Protein AF-A0A7S8IX57-F1 (afdb_monomer_lite)

Foldseek 3Di:
DDDDDDDDDDPPDDPPVVVVVPPPPDDDDPPPPPPVVVVVVVVVVVVVVVVVVVVVVPDDDDPPDPPDD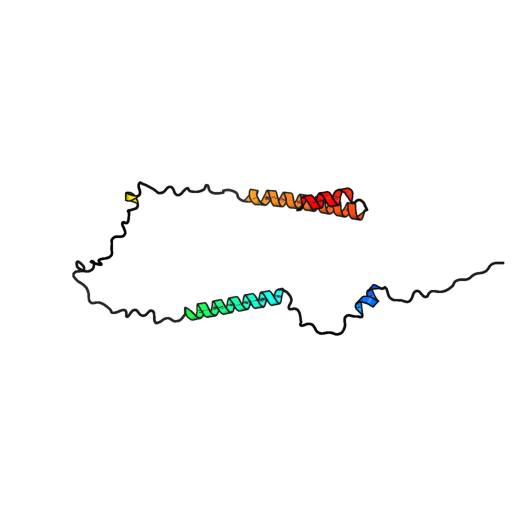DDDDPDPPPPDDDPDPDPPDDDPVNVPDDDCPPDDPPPPDPPVVPPVVVVVVVVLVVQQVVQVVVVVVVDNPCNVVSVVVVD

Structure (mmCIF, N/CA/C/O backbone):
data_AF-A0A7S8IX57-F1
#
_entry.id   AF-A0A7S8IX57-F1
#
loop_
_atom_site.group_PDB
_atom_site.id
_atom_site.type_symbol
_atom_site.label_atom_id
_atom_site.label_alt_id
_atom_site.label_comp_id
_atom_site.label_asym_id
_atom_site.label_entity_id
_atom_site.label_seq_id
_atom_site.pdbx_PDB_ins_code
_atom_site.Cartn_x
_atom_site.Cartn_y
_atom_site.Cartn_z
_atom_site.occupancy
_atom_site.B_iso_or_equiv
_atom_site.auth_seq_id
_atom_site.auth_comp_id
_atom_site.auth_asym_id
_atom_site.auth_atom_id
_atom_site.pdbx_PDB_model_num
ATOM 1 N N . LEU A 1 1 ? -27.189 -9.539 75.239 1.00 41.88 1 LEU A N 1
ATOM 2 C CA . LEU A 1 1 ? -26.986 -10.823 74.524 1.00 41.88 1 LEU A CA 1
ATOM 3 C C . LEU A 1 1 ? -26.774 -10.518 73.042 1.00 41.88 1 LEU A C 1
ATOM 5 O O . LEU A 1 1 ? -27.409 -9.587 72.572 1.00 41.88 1 LEU A O 1
ATOM 9 N N . ASN A 1 2 ? -25.920 -11.306 72.372 1.00 35.44 2 ASN A N 1
ATOM 10 C CA . ASN A 1 2 ? -25.406 -11.233 70.984 1.00 35.44 2 ASN A CA 1
ATOM 11 C C . ASN A 1 2 ? -24.175 -10.340 70.764 1.00 35.44 2 ASN A C 1
ATOM 13 O O . ASN A 1 2 ? -24.315 -9.129 70.684 1.00 35.44 2 ASN A O 1
ATOM 17 N N . ASN A 1 3 ? -22.927 -10.830 70.822 1.00 36.00 3 ASN A N 1
ATOM 18 C CA . ASN A 1 3 ? -22.203 -12.000 70.257 1.00 36.00 3 ASN A CA 1
ATOM 19 C C . ASN A 1 3 ? -21.513 -11.692 68.911 1.00 36.00 3 ASN A C 1
ATOM 21 O O . ASN A 1 3 ? -22.165 -11.523 67.886 1.00 36.00 3 ASN A O 1
ATOM 25 N N . ASN A 1 4 ? -20.178 -11.647 68.981 1.00 43.16 4 ASN A N 1
ATOM 26 C CA . ASN A 1 4 ? -19.205 -11.599 67.890 1.00 43.16 4 ASN A CA 1
ATOM 27 C C . ASN A 1 4 ? -19.131 -12.949 67.161 1.00 43.16 4 ASN A C 1
ATOM 29 O O . ASN A 1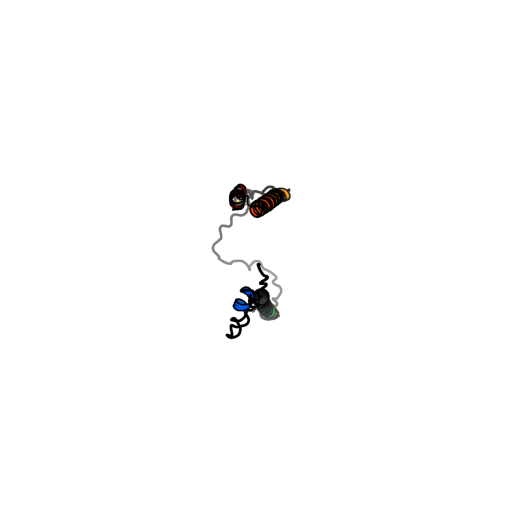 4 ? -19.118 -13.991 67.811 1.00 43.16 4 ASN A O 1
ATOM 33 N N . ASN A 1 5 ? -18.910 -12.932 65.846 1.00 44.62 5 ASN A N 1
ATOM 34 C CA . ASN A 1 5 ? -18.226 -14.017 65.130 1.00 44.62 5 ASN A CA 1
ATOM 35 C C . ASN A 1 5 ? -17.661 -13.550 63.778 1.00 44.62 5 ASN A C 1
ATOM 37 O O . ASN A 1 5 ? -18.183 -13.784 62.694 1.00 44.62 5 ASN A O 1
ATOM 41 N N . ASN A 1 6 ? -16.500 -12.927 63.893 1.00 48.81 6 ASN A N 1
ATOM 42 C CA . ASN A 1 6 ? -15.404 -12.942 62.940 1.00 48.81 6 ASN A CA 1
ATOM 43 C C . ASN A 1 6 ? -14.949 -14.383 62.610 1.00 48.81 6 ASN A C 1
ATOM 45 O O . ASN A 1 6 ? -14.385 -15.078 63.447 1.00 48.81 6 ASN A O 1
ATOM 49 N N . ASN A 1 7 ? -15.129 -14.795 61.355 1.00 50.62 7 ASN A N 1
ATOM 50 C CA . ASN A 1 7 ? -14.450 -15.931 60.722 1.00 50.62 7 ASN A CA 1
ATOM 51 C C . ASN A 1 7 ? -14.159 -15.478 59.277 1.00 50.62 7 ASN A C 1
ATOM 53 O O . ASN A 1 7 ? -15.061 -15.009 58.597 1.00 50.62 7 ASN A O 1
ATOM 57 N N . GLY A 1 8 ? -12.942 -15.439 58.745 1.00 38.84 8 GLY A N 1
ATOM 58 C CA . GLY A 1 8 ? -11.878 -16.431 58.844 1.00 38.84 8 GLY A CA 1
ATOM 59 C C . GLY A 1 8 ? -11.521 -16.850 57.415 1.00 38.84 8 GLY A C 1
ATOM 60 O O . GLY A 1 8 ? -11.949 -17.889 56.930 1.00 38.84 8 GLY A O 1
ATOM 61 N N . LEU A 1 9 ? -10.809 -15.955 56.731 1.00 53.41 9 LEU A N 1
ATOM 62 C CA . LEU A 1 9 ? -10.126 -16.075 55.440 1.00 53.41 9 LEU A CA 1
ATOM 63 C C . LEU A 1 9 ? -9.737 -17.512 55.022 1.00 53.41 9 LEU A C 1
ATOM 65 O O . LEU A 1 9 ? -8.857 -18.085 55.657 1.00 53.41 9 LEU A O 1
ATOM 69 N N . LYS A 1 10 ? -10.282 -18.029 53.902 1.00 49.47 10 LYS A N 1
ATOM 70 C CA . LYS A 1 10 ? -9.644 -19.051 53.028 1.00 49.47 10 LYS A CA 1
ATOM 71 C C . LYS A 1 10 ? -10.162 -19.005 51.579 1.00 49.47 10 LYS A C 1
ATOM 73 O O . LYS A 1 10 ? -10.663 -19.988 51.043 1.00 49.47 10 LYS A O 1
ATOM 78 N N . ASN A 1 11 ? -9.983 -17.889 50.890 1.00 51.72 11 ASN A N 1
ATOM 79 C CA . ASN A 1 11 ? -9.927 -17.867 49.428 1.00 51.72 11 ASN A CA 1
ATOM 80 C C . ASN A 1 11 ? -8.477 -18.164 49.029 1.00 51.72 11 ASN A C 1
ATOM 82 O O . ASN A 1 11 ? -7.630 -17.279 48.971 1.00 51.72 11 ASN A O 1
ATOM 86 N N . SER A 1 12 ? -8.208 -19.462 48.864 1.00 53.56 12 SER A N 1
ATOM 87 C CA . SER A 1 12 ? -6.913 -20.035 48.502 1.00 53.56 12 SER A CA 1
ATOM 88 C C . SER A 1 12 ? -6.290 -19.296 47.316 1.00 53.56 12 SER A C 1
ATOM 90 O O . SER A 1 12 ? -6.841 -19.208 46.220 1.00 53.56 12 SER A O 1
ATOM 92 N N . THR A 1 13 ? -5.128 -18.747 47.625 1.00 62.00 13 THR A N 1
ATOM 93 C CA . THR A 1 13 ? -4.165 -18.004 46.833 1.00 62.00 13 THR A CA 1
ATOM 94 C C . THR A 1 13 ? -3.815 -18.718 45.526 1.00 62.00 13 THR A C 1
ATOM 96 O O . THR A 1 13 ? -3.017 -19.644 45.523 1.00 62.00 13 THR A O 1
ATOM 99 N N . GLU A 1 14 ? -4.435 -18.306 44.423 1.00 60.34 14 GLU A N 1
ATOM 100 C CA . GLU A 1 14 ? -3.843 -18.162 43.082 1.00 60.34 14 GLU A CA 1
ATOM 101 C C . GLU A 1 14 ? -4.971 -17.733 42.119 1.00 60.34 14 GLU A C 1
ATOM 103 O O . GLU A 1 14 ? -5.970 -18.449 41.988 1.00 60.34 14 GLU A O 1
ATOM 108 N N . PRO A 1 15 ? -4.859 -16.581 41.434 1.00 65.06 15 PRO A N 1
ATOM 109 C CA . PRO A 1 15 ? -5.824 -16.204 40.407 1.00 65.06 15 PRO A CA 1
ATOM 110 C C . PRO A 1 15 ? -5.818 -17.236 39.268 1.00 65.06 15 PRO A C 1
ATOM 112 O O . PRO A 1 15 ? -4.778 -17.804 38.932 1.00 65.06 15 PRO A O 1
ATOM 115 N N . ILE A 1 16 ? -6.984 -17.486 38.662 1.00 60.44 16 ILE A N 1
ATOM 116 C CA . ILE A 1 16 ? -7.193 -18.565 37.674 1.00 60.44 16 ILE A CA 1
ATOM 117 C C . ILE A 1 16 ? -6.178 -18.498 36.517 1.00 60.44 16 ILE A C 1
ATOM 119 O O . ILE A 1 16 ? -5.749 -19.545 36.032 1.00 60.44 16 ILE A O 1
ATOM 123 N N . TYR A 1 17 ? -5.699 -17.304 36.144 1.00 49.47 17 TYR A N 1
ATOM 124 C CA . TYR A 1 17 ? -4.671 -17.138 35.108 1.00 49.47 17 TYR A CA 1
ATOM 125 C C . TYR A 1 17 ? -3.343 -17.861 35.426 1.00 49.47 17 TYR A C 1
ATOM 127 O O . TYR A 1 17 ? -2.657 -18.306 34.509 1.00 49.47 17 TYR A O 1
ATOM 135 N N . ALA A 1 18 ? -2.983 -18.042 36.703 1.00 60.66 18 ALA A N 1
ATOM 136 C CA . ALA A 1 18 ? -1.759 -18.739 37.108 1.00 60.66 18 ALA A CA 1
ATOM 137 C C . ALA A 1 18 ? -1.862 -20.265 36.921 1.00 60.66 18 ALA A C 1
ATOM 139 O O . ALA A 1 18 ? -0.870 -20.921 36.600 1.00 60.66 18 ALA A O 1
ATOM 140 N N . LYS A 1 19 ? -3.069 -20.835 37.061 1.00 59.62 19 LYS A N 1
ATOM 141 C CA . LYS A 1 19 ? -3.326 -22.271 36.844 1.00 59.62 19 LYS A CA 1
ATOM 142 C C . LYS A 1 19 ? -3.277 -22.660 35.366 1.00 59.62 19 LYS A C 1
ATOM 144 O O . LYS A 1 19 ? -2.885 -23.782 35.056 1.00 59.62 19 LYS A O 1
ATOM 149 N N . VAL A 1 20 ? -3.630 -21.749 34.456 1.00 57.94 20 VAL A N 1
ATOM 150 C CA . VAL A 1 20 ? -3.619 -22.023 33.007 1.00 57.94 20 VAL A CA 1
ATOM 151 C C . VAL A 1 20 ? -2.190 -22.030 32.447 1.00 57.94 20 VAL A C 1
ATOM 153 O O . VAL A 1 20 ? -1.876 -22.836 31.572 1.00 57.94 20 VAL A O 1
ATOM 156 N N . ASN A 1 21 ? -1.282 -21.233 33.021 1.00 58.38 21 ASN A N 1
ATOM 157 C CA . ASN A 1 21 ? 0.108 -21.147 32.556 1.00 58.38 21 ASN A CA 1
ATOM 158 C C . ASN A 1 21 ? 1.009 -22.322 32.989 1.00 58.38 21 ASN A C 1
ATOM 160 O O . ASN A 1 21 ? 2.122 -22.445 32.486 1.00 58.38 21 ASN A O 1
ATOM 164 N N . LYS A 1 22 ? 0.549 -23.222 33.870 1.00 59.78 22 LYS A N 1
ATOM 165 C CA . LYS A 1 22 ? 1.347 -24.367 34.363 1.00 59.78 22 LYS A CA 1
ATOM 166 C C . LYS A 1 22 ? 1.279 -25.627 33.475 1.00 59.78 22 LYS A C 1
ATOM 168 O O . LYS A 1 22 ? 1.956 -26.602 33.775 1.00 59.78 22 LYS A O 1
ATOM 173 N N . LYS A 1 23 ? 0.497 -25.643 32.381 1.00 57.22 23 LYS A N 1
ATOM 174 C CA . LYS A 1 23 ? 0.332 -26.823 31.492 1.00 57.22 23 LYS A CA 1
ATOM 175 C C . LYS A 1 23 ? 1.074 -26.755 30.148 1.00 57.22 23 LYS A C 1
ATOM 177 O O . LYS A 1 23 ? 0.771 -27.540 29.256 1.00 57.22 23 LYS A O 1
ATOM 182 N N . LYS A 1 24 ? 2.055 -25.862 29.978 1.00 56.94 24 LYS A N 1
ATOM 183 C CA . LYS A 1 24 ? 2.811 -25.749 28.713 1.00 56.94 24 LYS A CA 1
ATOM 184 C C . LYS A 1 24 ? 4.311 -25.997 28.855 1.00 56.94 24 LYS A C 1
ATOM 186 O O . LYS A 1 24 ? 5.117 -25.402 28.154 1.00 56.94 24 LYS A O 1
ATOM 191 N N . THR A 1 25 ? 4.687 -26.896 29.756 1.00 52.88 25 THR A N 1
ATOM 192 C CA . THR A 1 25 ? 6.057 -27.405 29.864 1.00 52.88 25 THR A CA 1
ATOM 193 C C . THR A 1 25 ? 6.070 -28.866 29.446 1.00 52.88 25 THR A C 1
ATOM 195 O O . THR A 1 25 ? 5.697 -29.736 30.227 1.00 52.88 25 THR A O 1
ATOM 198 N N . GLY A 1 26 ? 6.490 -29.121 28.207 1.00 58.00 26 GLY A N 1
ATOM 199 C CA . GLY A 1 26 ? 6.823 -30.467 27.750 1.00 58.00 26 GLY A CA 1
ATOM 200 C C . GLY A 1 26 ? 6.055 -30.928 26.519 1.00 58.00 26 GLY A C 1
ATOM 201 O O . GLY A 1 26 ? 5.232 -31.825 26.618 1.00 58.00 26 GLY A O 1
ATOM 202 N N . GLN A 1 27 ? 6.370 -30.356 25.359 1.00 46.03 27 GLN A N 1
ATOM 203 C CA . GLN A 1 27 ? 6.597 -31.142 24.145 1.00 46.03 27 GLN A CA 1
ATOM 204 C C . GLN A 1 27 ? 7.232 -30.243 23.089 1.00 46.03 27 GLN A C 1
ATOM 206 O O . GLN A 1 27 ? 6.739 -29.160 22.788 1.00 46.03 27 GLN A O 1
ATOM 211 N N . ALA A 1 28 ? 8.386 -30.688 22.607 1.00 54.62 28 ALA A N 1
ATOM 212 C CA . ALA A 1 28 ? 9.183 -30.022 21.601 1.00 54.62 28 ALA A CA 1
ATOM 213 C C . ALA A 1 28 ? 8.367 -29.760 20.328 1.00 54.62 28 ALA A C 1
ATOM 215 O O . ALA A 1 28 ? 7.836 -30.685 19.719 1.00 54.62 28 ALA A O 1
ATOM 216 N N . ALA A 1 29 ? 8.349 -28.505 19.899 1.00 44.81 29 ALA A N 1
ATOM 217 C CA . ALA A 1 29 ? 8.194 -28.139 18.504 1.00 44.81 29 ALA A CA 1
ATOM 218 C C . ALA A 1 29 ? 9.400 -27.256 18.176 1.00 44.81 29 ALA A C 1
ATOM 220 O O . ALA A 1 29 ? 9.768 -26.401 18.981 1.00 44.81 29 ALA A O 1
ATOM 221 N N . SER A 1 30 ? 10.061 -27.567 17.060 1.00 54.78 30 SER A N 1
ATOM 222 C CA . SER A 1 30 ? 11.216 -26.869 16.480 1.00 54.78 30 SER A CA 1
ATOM 223 C C . SER A 1 30 ? 11.211 -25.365 16.779 1.00 54.78 30 SER A C 1
ATOM 225 O O . SER A 1 30 ? 10.129 -24.784 16.722 1.00 54.78 30 SER A O 1
ATOM 227 N N . PRO A 1 31 ? 12.362 -24.706 17.039 1.00 60.06 31 PRO A N 1
ATOM 228 C CA . PRO A 1 31 ? 12.387 -23.252 17.124 1.00 60.06 31 PRO A CA 1
ATOM 229 C C . PRO A 1 31 ? 11.796 -22.704 15.823 1.00 60.06 31 PRO A C 1
ATOM 231 O O . PRO A 1 31 ? 12.404 -22.832 14.760 1.00 60.06 31 PRO A O 1
ATOM 234 N N . GLU A 1 32 ? 10.565 -22.192 15.890 1.00 62.84 32 GLU A N 1
ATOM 235 C CA . GLU A 1 32 ? 9.969 -21.452 14.792 1.00 62.84 32 GLU A CA 1
ATOM 236 C C . GLU A 1 32 ? 10.893 -20.269 14.575 1.00 62.84 32 GLU A C 1
ATOM 238 O O . GLU A 1 32 ? 11.008 -19.374 15.415 1.00 62.84 32 GLU A O 1
ATOM 243 N N . GLU A 1 33 ? 11.651 -20.331 13.486 1.00 63.75 33 GLU A N 1
ATOM 244 C CA . GLU A 1 33 ? 12.550 -19.254 13.145 1.00 63.75 33 GLU A CA 1
ATOM 245 C C . GLU A 1 33 ? 11.720 -17.979 13.028 1.00 63.75 33 GLU A C 1
ATOM 247 O O . GLU A 1 33 ? 10.749 -17.967 12.260 1.00 63.75 33 GLU A O 1
ATOM 252 N N . PRO A 1 34 ? 12.071 -16.916 13.778 1.00 77.56 34 PRO A N 1
ATOM 253 C CA . PRO A 1 34 ? 11.350 -15.661 13.685 1.00 77.56 34 PRO A CA 1
ATOM 254 C C . PRO A 1 34 ? 11.329 -15.234 12.219 1.00 77.56 34 PRO A C 1
ATOM 256 O O . PRO A 1 34 ? 12.281 -15.495 11.481 1.00 77.56 34 PRO A O 1
ATOM 259 N N . ILE A 1 35 ? 10.268 -14.550 11.792 1.00 76.19 35 ILE A N 1
ATOM 260 C CA . ILE A 1 35 ? 10.081 -14.116 10.393 1.00 76.19 35 ILE A CA 1
ATOM 261 C C . ILE A 1 35 ? 11.359 -13.460 9.829 1.00 76.19 35 ILE A C 1
ATOM 263 O O . ILE A 1 35 ? 11.731 -13.680 8.678 1.00 76.19 35 ILE A O 1
ATOM 267 N N . TYR A 1 36 ? 12.093 -12.732 10.673 1.00 67.19 36 TYR A N 1
ATOM 268 C CA . TYR A 1 36 ? 13.394 -12.148 10.357 1.00 67.19 36 TYR A CA 1
ATOM 269 C C . TYR A 1 36 ? 14.456 -13.161 9.882 1.00 67.19 36 TYR A C 1
ATOM 271 O O . TYR A 1 36 ? 15.137 -12.912 8.891 1.00 67.19 36 TYR A O 1
ATOM 279 N N . ALA A 1 37 ? 14.584 -14.319 10.533 1.00 82.31 37 ALA A N 1
ATOM 280 C CA . ALA A 1 37 ? 15.538 -15.362 10.155 1.00 82.31 37 ALA A CA 1
ATOM 281 C C . ALA A 1 37 ? 15.165 -16.022 8.816 1.00 82.31 37 ALA A C 1
ATOM 283 O O . ALA A 1 37 ? 16.042 -16.285 7.990 1.00 82.31 37 ALA A O 1
ATOM 284 N N . GLN A 1 38 ? 13.867 -16.195 8.544 1.00 84.00 38 GLN A N 1
ATOM 285 C CA . GLN A 1 38 ? 13.391 -16.684 7.245 1.00 84.00 38 GLN A CA 1
ATOM 286 C C . GLN A 1 38 ? 13.726 -15.701 6.112 1.00 84.00 38 GLN A C 1
ATOM 288 O O . GLN A 1 38 ? 14.200 -16.103 5.045 1.00 84.00 38 GLN A O 1
ATOM 293 N N . VAL A 1 39 ? 13.530 -14.398 6.350 1.00 87.38 39 VAL A N 1
ATOM 294 C CA . VAL A 1 39 ? 13.894 -13.339 5.396 1.00 87.38 39 VAL A CA 1
ATOM 295 C C . VAL A 1 39 ? 15.406 -13.299 5.181 1.00 87.38 39 VAL A C 1
ATOM 297 O O . VAL A 1 39 ? 15.846 -13.287 4.032 1.00 87.38 39 VAL A O 1
ATOM 300 N N . ALA A 1 40 ? 16.199 -13.349 6.253 1.00 89.19 40 ALA A N 1
ATOM 301 C CA . ALA A 1 40 ? 17.658 -13.342 6.177 1.00 89.19 40 ALA A CA 1
ATOM 302 C C . ALA A 1 40 ? 18.194 -14.516 5.341 1.00 89.19 40 ALA A C 1
ATOM 304 O O . ALA A 1 40 ? 19.001 -14.313 4.435 1.00 89.19 40 ALA A O 1
ATOM 305 N N . LYS A 1 41 ? 17.673 -15.732 5.550 1.00 90.88 41 LYS A N 1
ATOM 306 C CA . LYS A 1 41 ? 18.027 -16.907 4.735 1.00 90.88 41 LYS A CA 1
ATOM 307 C C . LYS A 1 41 ? 17.702 -16.716 3.254 1.00 90.88 41 LYS A C 1
ATOM 309 O O . LYS A 1 41 ? 18.517 -17.044 2.395 1.00 90.88 41 LYS A O 1
ATOM 314 N N . LYS A 1 42 ? 16.531 -16.152 2.940 1.00 93.19 42 LYS A N 1
ATOM 315 C CA . LYS A 1 42 ? 16.109 -15.892 1.555 1.00 93.19 42 LYS A CA 1
ATOM 316 C C . LYS A 1 42 ? 16.961 -14.815 0.877 1.00 93.19 42 LYS A C 1
ATOM 318 O O . LYS A 1 42 ? 17.208 -14.908 -0.323 1.00 93.19 42 LYS A O 1
ATOM 323 N N . VAL A 1 43 ? 17.391 -13.798 1.622 1.00 94.62 43 VAL A N 1
ATOM 324 C CA . VAL A 1 43 ? 18.294 -12.748 1.129 1.00 94.62 43 VAL A CA 1
ATOM 325 C C . VAL A 1 43 ? 19.679 -13.327 0.851 1.00 94.62 43 VAL A C 1
ATOM 327 O O . VAL A 1 43 ? 20.178 -13.152 -0.258 1.00 94.62 43 VAL A O 1
ATOM 330 N N . ASN A 1 44 ? 20.244 -14.092 1.786 1.00 93.94 44 ASN A N 1
ATOM 331 C CA . ASN A 1 44 ? 21.556 -14.720 1.609 1.00 93.94 44 ASN A CA 1
ATOM 332 C C . ASN A 1 44 ? 21.574 -15.654 0.391 1.00 93.94 44 ASN A C 1
ATOM 334 O O . ASN A 1 44 ? 22.427 -15.507 -0.477 1.00 93.94 44 ASN A O 1
ATOM 338 N N . ALA A 1 45 ? 20.549 -16.496 0.224 1.00 94.50 45 ALA A N 1
ATOM 339 C CA . ALA A 1 45 ? 20.434 -17.366 -0.949 1.00 94.50 45 ALA A CA 1
ATOM 340 C C . ALA A 1 45 ? 20.364 -16.594 -2.286 1.00 94.50 45 ALA A C 1
ATOM 342 O O . ALA A 1 45 ? 20.865 -17.059 -3.312 1.00 94.50 45 ALA A O 1
ATOM 343 N N . LYS A 1 46 ? 19.742 -15.404 -2.305 1.00 95.19 46 LYS A N 1
ATOM 344 C CA . LYS A 1 46 ? 19.715 -14.542 -3.500 1.00 95.19 46 LYS A CA 1
ATOM 345 C C . LYS A 1 46 ? 21.080 -13.918 -3.789 1.00 95.19 46 LYS A C 1
ATOM 347 O O . LYS A 1 46 ? 21.445 -13.822 -4.959 1.00 95.19 46 LYS A O 1
ATOM 352 N N . ILE A 1 47 ? 21.805 -13.504 -2.751 1.00 94.31 47 ILE A N 1
ATOM 353 C CA . ILE A 1 47 ? 23.161 -12.951 -2.863 1.00 94.31 47 ILE A CA 1
ATOM 354 C C . ILE A 1 47 ? 24.115 -14.016 -3.408 1.00 94.31 47 ILE A C 1
ATOM 356 O O . ILE A 1 47 ? 24.836 -13.749 -4.364 1.00 94.31 47 ILE A O 1
ATOM 360 N N . ASP A 1 48 ? 24.046 -15.245 -2.897 1.00 93.12 48 ASP A N 1
ATOM 361 C CA . ASP A 1 48 ? 24.888 -16.349 -3.369 1.00 93.12 48 ASP A CA 1
ATOM 362 C C . ASP A 1 48 ? 24.637 -16.672 -4.846 1.00 93.12 48 ASP A C 1
ATOM 364 O O . ASP A 1 48 ? 25.578 -16.846 -5.622 1.00 93.12 48 ASP A O 1
ATOM 368 N N . ARG A 1 49 ? 23.367 -16.679 -5.271 1.00 92.00 49 ARG A N 1
ATOM 369 C CA . ARG A 1 49 ? 23.000 -16.864 -6.683 1.00 92.00 49 ARG A CA 1
ATOM 370 C C . ARG A 1 49 ? 23.540 -15.741 -7.573 1.00 92.00 49 ARG A C 1
ATOM 372 O O . ARG A 1 49 ? 23.981 -16.013 -8.688 1.00 92.00 49 ARG A O 1
ATOM 379 N N . LEU A 1 50 ? 23.491 -14.494 -7.103 1.00 90.25 50 LEU A N 1
ATOM 380 C CA . LEU A 1 50 ? 24.030 -13.344 -7.831 1.00 90.25 50 LEU A CA 1
ATOM 381 C C . LEU A 1 50 ? 25.553 -13.437 -7.958 1.00 90.25 50 LEU A C 1
ATOM 383 O O . LEU A 1 50 ? 26.091 -13.216 -9.039 1.00 90.25 50 LEU A O 1
ATOM 387 N N . ASN A 1 51 ? 26.230 -13.828 -6.880 1.00 88.38 51 ASN A N 1
ATOM 388 C CA . ASN A 1 51 ? 27.676 -14.003 -6.860 1.00 88.38 51 ASN A CA 1
ATOM 389 C C . ASN A 1 51 ? 28.119 -15.111 -7.821 1.00 88.38 51 ASN A C 1
ATOM 391 O O . ASN A 1 51 ? 29.044 -14.895 -8.590 1.00 88.38 51 ASN A O 1
ATOM 395 N N . GLN A 1 52 ? 27.417 -16.247 -7.873 1.00 86.12 52 GLN A N 1
ATOM 396 C CA . GLN A 1 52 ? 27.697 -17.307 -8.854 1.00 86.12 52 GLN A CA 1
ATOM 397 C C . GLN A 1 52 ? 27.507 -16.833 -10.302 1.00 86.12 52 GLN A C 1
ATOM 399 O O . GLN A 1 52 ? 28.341 -17.119 -11.161 1.00 86.12 52 GLN A O 1
ATOM 404 N N . ALA A 1 53 ? 26.434 -16.082 -10.574 1.00 80.75 53 ALA A N 1
ATOM 405 C CA . ALA A 1 53 ? 26.184 -15.521 -11.900 1.00 80.75 53 ALA A CA 1
ATOM 406 C C . ALA A 1 53 ? 27.265 -14.504 -12.308 1.00 80.75 53 ALA A C 1
ATOM 408 O O . ALA A 1 53 ? 27.693 -14.491 -13.460 1.00 80.75 53 ALA A O 1
ATOM 409 N N . ALA A 1 54 ? 27.742 -13.693 -11.360 1.00 73.56 54 ALA A N 1
ATOM 410 C CA . ALA A 1 54 ? 28.829 -12.745 -11.579 1.00 73.56 54 ALA A CA 1
ATOM 411 C C . ALA A 1 54 ? 30.187 -13.449 -11.758 1.00 73.56 54 ALA A C 1
ATOM 413 O O . ALA A 1 54 ? 30.964 -13.067 -12.631 1.00 73.56 54 ALA A O 1
ATOM 414 N N . SER A 1 55 ? 30.457 -14.519 -11.003 1.00 71.88 55 SER A N 1
ATOM 415 C CA . SER A 1 55 ? 31.666 -15.338 -11.160 1.00 71.88 55 SER A CA 1
ATOM 416 C C . SER A 1 55 ? 31.728 -16.050 -12.515 1.00 71.88 55 SER A C 1
ATOM 418 O O . SER A 1 55 ? 32.819 -16.242 -13.040 1.00 71.88 55 SER A O 1
ATOM 420 N N . GLY A 1 56 ? 30.582 -16.378 -13.124 1.00 61.25 56 GLY A N 1
ATOM 421 C CA . GLY A 1 56 ? 30.506 -16.910 -14.491 1.00 61.25 56 GLY A CA 1
ATOM 422 C C . GLY A 1 56 ? 30.783 -15.881 -15.597 1.00 61.25 56 GLY A C 1
ATOM 423 O O . GLY A 1 56 ? 30.980 -16.266 -16.745 1.00 61.25 56 GLY A O 1
ATOM 424 N N . PHE A 1 57 ? 30.823 -14.587 -15.263 1.00 58.38 57 PHE A N 1
ATOM 425 C CA . PHE A 1 57 ? 31.111 -13.489 -16.196 1.00 58.38 57 PHE A CA 1
ATOM 426 C C . PHE A 1 57 ? 32.563 -12.981 -16.105 1.00 58.38 57 PHE A C 1
ATOM 428 O O . PHE A 1 57 ? 32.969 -12.133 -16.895 1.00 58.38 57 PHE A O 1
ATOM 435 N N . GLY A 1 58 ? 33.345 -13.489 -15.144 1.00 54.78 58 GLY A N 1
ATOM 436 C CA . GLY A 1 58 ? 34.728 -13.078 -14.870 1.00 54.78 58 GLY A CA 1
ATOM 437 C C . GLY A 1 58 ? 35.810 -13.899 -15.579 1.00 54.78 58 GLY A C 1
ATOM 438 O O . GLY A 1 58 ? 36.984 -13.755 -15.250 1.00 54.78 58 GLY A O 1
ATOM 439 N N . GLY A 1 59 ? 35.440 -14.766 -16.524 1.00 51.16 59 GLY A N 1
ATOM 440 C CA . GLY A 1 59 ? 36.376 -15.460 -17.404 1.00 51.16 59 GLY A CA 1
ATOM 441 C C . GLY A 1 59 ? 36.605 -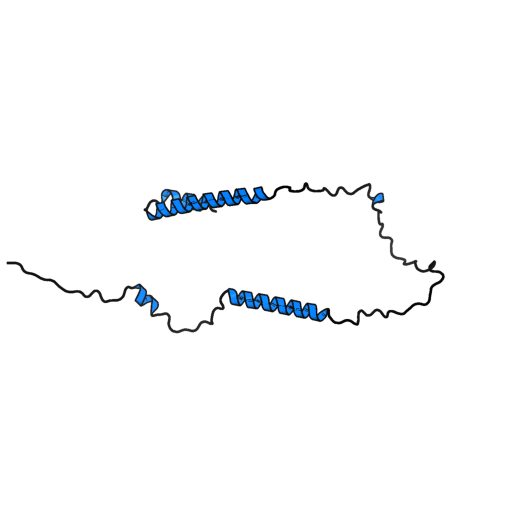14.648 -18.670 1.00 51.16 59 GLY A C 1
ATOM 442 O O . GLY A 1 59 ? 35.890 -14.813 -19.656 1.00 51.16 59 GLY A O 1
ATOM 443 N N . ALA A 1 60 ? 37.592 -13.755 -18.643 1.00 57.03 60 ALA A N 1
ATOM 444 C CA . ALA A 1 60 ? 38.239 -13.344 -19.876 1.00 57.03 60 ALA A CA 1
ATOM 445 C C . ALA A 1 60 ? 38.761 -14.612 -20.572 1.00 57.03 60 ALA A C 1
ATOM 447 O O . ALA A 1 60 ? 39.410 -15.424 -19.921 1.00 57.03 60 ALA A O 1
ATOM 448 N N . GLU A 1 61 ? 38.477 -14.723 -21.872 1.00 55.50 61 GLU A N 1
ATOM 449 C CA . GLU A 1 61 ? 38.853 -15.788 -22.818 1.00 55.50 61 GLU A CA 1
ATOM 450 C C . GLU A 1 61 ? 37.722 -16.768 -23.189 1.00 55.50 61 GLU A C 1
ATOM 452 O O . GLU A 1 61 ? 37.139 -17.442 -22.353 1.00 55.50 61 GLU A O 1
ATOM 457 N N . GLN A 1 62 ? 37.495 -16.891 -24.506 1.00 58.19 62 GLN A N 1
ATOM 458 C CA . GLN A 1 62 ? 36.621 -17.855 -25.203 1.00 58.19 62 GLN A CA 1
ATOM 459 C C . GLN A 1 62 ? 35.177 -17.428 -25.524 1.00 58.19 62 GLN A C 1
ATOM 461 O O . GLN A 1 62 ? 34.249 -18.231 -25.501 1.00 58.19 62 GLN A O 1
ATOM 466 N N . ALA A 1 63 ? 35.000 -16.205 -26.030 1.00 56.06 63 ALA A N 1
ATOM 467 C CA . ALA A 1 63 ? 34.084 -16.042 -27.161 1.00 56.06 63 ALA A CA 1
ATOM 468 C C . ALA A 1 63 ? 34.808 -16.577 -28.411 1.00 56.06 63 ALA A C 1
ATOM 470 O O . ALA A 1 63 ? 35.827 -16.024 -28.819 1.00 56.06 63 ALA A O 1
ATOM 471 N N . GLY A 1 64 ? 34.331 -17.699 -28.956 1.00 55.56 64 GLY A N 1
ATOM 472 C CA . GLY A 1 64 ? 34.953 -18.494 -30.023 1.00 55.56 64 GLY A CA 1
ATOM 473 C C . GLY A 1 64 ? 35.017 -17.835 -31.405 1.00 55.56 64 GLY A C 1
ATOM 474 O O . GLY A 1 64 ? 34.602 -18.438 -32.390 1.00 55.56 64 GLY A O 1
ATOM 475 N N . PHE A 1 65 ? 35.570 -16.629 -31.502 1.00 59.22 65 PHE A N 1
ATOM 476 C CA . PHE A 1 65 ? 35.922 -16.015 -32.775 1.00 59.22 65 PHE A CA 1
ATOM 477 C C . PHE A 1 65 ? 37.445 -15.911 -32.874 1.00 59.22 65 PHE A C 1
ATOM 479 O O . PHE A 1 65 ? 38.049 -15.107 -32.160 1.00 59.22 65 PHE A O 1
ATOM 486 N N . PRO A 1 66 ? 38.101 -16.704 -33.741 1.00 56.81 66 PRO A N 1
ATOM 487 C CA . PRO A 1 66 ? 39.512 -16.506 -34.014 1.00 56.81 66 PRO A CA 1
ATOM 488 C C . PRO A 1 66 ? 39.667 -15.160 -34.728 1.00 56.81 66 PRO A C 1
ATOM 490 O O . PRO A 1 66 ? 39.369 -15.034 -35.915 1.00 56.81 66 PRO A O 1
ATOM 493 N N . LEU A 1 67 ? 40.122 -14.144 -33.996 1.00 61.31 67 LEU A N 1
ATOM 494 C CA . LEU A 1 67 ? 40.472 -12.833 -34.539 1.00 61.31 67 LEU A CA 1
ATOM 495 C C . LEU A 1 67 ? 41.752 -12.976 -35.371 1.00 61.31 67 LEU A C 1
ATOM 497 O O . LEU A 1 67 ? 42.872 -12.770 -34.902 1.00 61.31 67 LEU A O 1
ATOM 501 N N . LYS A 1 68 ? 41.581 -13.392 -36.627 1.00 66.00 68 LYS A N 1
ATOM 502 C CA . LYS A 1 68 ? 42.640 -13.343 -37.631 1.00 66.00 68 LYS A CA 1
ATOM 503 C C . LYS A 1 68 ? 42.829 -11.889 -38.052 1.00 66.00 68 LYS A C 1
ATOM 505 O O . LYS A 1 68 ? 41.870 -11.197 -38.386 1.00 66.00 68 LYS A O 1
ATOM 510 N N . ARG A 1 69 ? 44.078 -11.423 -38.033 1.00 64.19 69 ARG A N 1
ATOM 511 C CA . ARG A 1 69 ? 44.451 -10.153 -38.662 1.00 64.19 69 ARG A CA 1
ATOM 512 C C . ARG A 1 69 ? 44.408 -10.376 -40.174 1.00 64.19 69 ARG A C 1
ATOM 514 O O . ARG A 1 69 ? 45.120 -11.242 -40.671 1.00 64.19 69 ARG A O 1
ATOM 521 N N . HIS A 1 70 ? 43.522 -9.665 -40.860 1.00 60.66 70 HIS A N 1
ATOM 522 C CA . HIS A 1 70 ? 43.432 -9.680 -42.318 1.0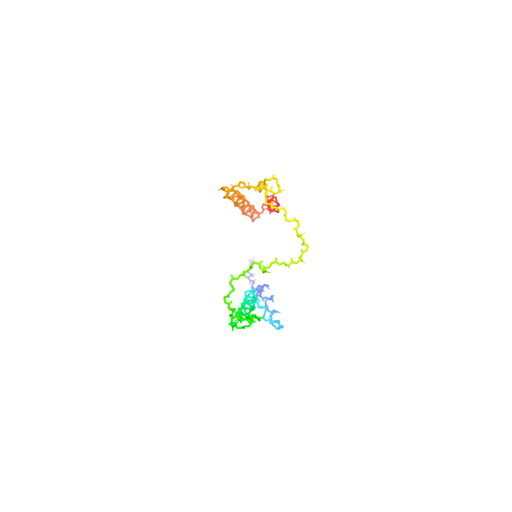0 60.66 70 HIS A CA 1
ATOM 523 C C . HIS A 1 70 ? 44.473 -8.723 -42.910 1.00 60.66 70 HIS A C 1
ATOM 525 O O . HIS A 1 70 ? 44.706 -7.650 -42.348 1.00 60.66 70 HIS A O 1
ATOM 531 N N . ASP A 1 71 ? 45.077 -9.104 -44.037 1.00 65.38 71 ASP A N 1
ATOM 532 C CA . ASP A 1 71 ? 45.891 -8.192 -44.845 1.00 65.38 71 ASP A CA 1
ATOM 533 C C . ASP A 1 71 ? 45.023 -7.046 -45.390 1.00 65.38 71 ASP A C 1
ATOM 535 O O . ASP A 1 71 ? 43.801 -7.181 -45.521 1.00 65.38 71 ASP A O 1
ATOM 539 N N . LYS A 1 72 ? 45.641 -5.892 -45.676 1.00 70.00 72 LYS A N 1
ATOM 540 C CA . LYS A 1 72 ? 44.919 -4.723 -46.197 1.00 70.00 72 LYS A CA 1
ATOM 541 C C . LYS A 1 72 ? 44.232 -5.079 -47.518 1.00 70.00 72 LYS A C 1
ATOM 543 O O . LYS A 1 72 ? 44.869 -5.553 -48.451 1.00 70.00 72 LYS A O 1
ATOM 548 N N . VAL A 1 73 ? 42.922 -4.849 -47.562 1.00 64.62 73 VAL A N 1
ATOM 549 C CA . VAL A 1 73 ? 42.081 -5.066 -48.740 1.00 64.62 73 VAL A CA 1
ATOM 550 C C . VAL A 1 73 ? 42.034 -3.762 -49.531 1.00 64.62 73 VAL A C 1
ATOM 552 O O . VAL A 1 73 ? 41.454 -2.788 -49.053 1.00 64.62 73 VAL A O 1
ATOM 555 N N . ASP A 1 74 ? 42.640 -3.744 -50.718 1.00 64.62 74 ASP A N 1
ATOM 556 C CA . ASP A 1 74 ? 42.714 -2.542 -51.565 1.00 64.62 74 ASP A CA 1
ATOM 557 C C . ASP A 1 74 ? 41.428 -2.283 -52.377 1.00 64.62 74 ASP A C 1
ATOM 559 O O . ASP A 1 74 ? 41.201 -1.159 -52.819 1.00 64.62 74 ASP A O 1
ATOM 563 N N . ASP A 1 75 ? 40.545 -3.278 -52.534 1.00 63.28 75 ASP A N 1
ATOM 564 C CA . ASP A 1 75 ? 39.229 -3.099 -53.162 1.00 63.28 75 ASP A CA 1
ATOM 565 C C . ASP A 1 75 ? 38.140 -3.935 -52.467 1.00 63.28 75 ASP A C 1
ATOM 567 O O . ASP A 1 75 ? 38.101 -5.164 -52.544 1.00 63.28 75 ASP A O 1
ATOM 571 N N . LEU A 1 76 ? 37.232 -3.237 -51.779 1.00 66.56 76 LEU A N 1
ATOM 572 C CA . LEU A 1 76 ? 36.086 -3.799 -51.056 1.00 66.56 76 LEU A CA 1
ATOM 573 C C . LEU A 1 76 ? 34.811 -3.874 -51.914 1.00 66.56 76 LEU A C 1
ATOM 575 O O . LEU A 1 76 ? 33.775 -4.316 -51.417 1.00 66.56 76 LEU A O 1
ATOM 579 N N . SER A 1 77 ? 34.863 -3.501 -53.200 1.00 65.12 77 SER A N 1
ATOM 580 C CA . SER A 1 77 ? 33.697 -3.420 -54.100 1.00 65.12 77 SER A CA 1
ATOM 581 C C . SER A 1 77 ? 32.955 -4.747 -54.336 1.00 65.12 77 SER A C 1
ATOM 583 O O . SER A 1 77 ? 31.904 -4.771 -54.982 1.00 65.12 77 SER A O 1
ATOM 585 N N . LYS A 1 78 ? 33.480 -5.869 -53.824 1.00 61.28 78 LYS A N 1
ATOM 586 C CA . LYS A 1 78 ? 32.918 -7.221 -53.976 1.00 61.28 78 LYS A CA 1
ATOM 587 C C . LYS A 1 78 ? 32.375 -7.834 -52.682 1.00 61.28 78 LYS A C 1
ATOM 589 O O . LYS A 1 78 ? 31.753 -8.895 -52.742 1.00 61.28 78 LYS A O 1
ATOM 594 N N . VAL A 1 79 ? 32.555 -7.194 -51.524 1.00 57.84 79 VAL A N 1
ATOM 595 C CA . VAL A 1 79 ? 31.989 -7.676 -50.253 1.00 57.84 79 VAL A CA 1
ATOM 596 C C . VAL A 1 79 ? 30.566 -7.140 -50.119 1.00 57.84 79 VAL A C 1
ATOM 598 O O . VAL A 1 79 ? 30.339 -6.079 -49.552 1.00 57.84 79 VAL A O 1
ATOM 601 N N . GLY A 1 80 ? 29.590 -7.859 -50.672 1.00 61.97 80 GLY A N 1
ATOM 602 C CA . GLY A 1 80 ? 28.189 -7.478 -50.488 1.00 61.97 80 GLY A CA 1
ATOM 603 C C . GLY A 1 80 ? 27.236 -8.031 -51.529 1.00 61.97 80 GLY A C 1
ATOM 604 O O . GLY A 1 80 ? 26.609 -7.267 -52.249 1.00 61.97 80 GLY A O 1
ATOM 605 N N . ARG A 1 81 ? 27.081 -9.353 -51.602 1.00 58.22 81 ARG A N 1
ATOM 606 C CA . ARG A 1 81 ? 25.871 -9.948 -52.188 1.00 58.22 81 ARG A CA 1
ATOM 607 C C . ARG A 1 81 ? 25.407 -11.131 -51.346 1.00 58.22 81 ARG A C 1
ATOM 609 O O . ARG A 1 81 ? 25.473 -12.284 -51.755 1.00 58.22 81 ARG A O 1
ATOM 616 N N . SER A 1 82 ? 24.946 -10.823 -50.135 1.00 55.50 82 SER A N 1
ATOM 617 C CA . SER A 1 82 ? 24.059 -11.713 -49.392 1.00 55.50 82 SER A CA 1
ATOM 618 C C . SER A 1 82 ? 22.699 -11.707 -50.087 1.00 55.50 82 SER A C 1
ATOM 620 O O . SER A 1 82 ? 21.983 -10.708 -50.055 1.00 55.50 82 SER A O 1
ATOM 622 N N . VAL A 1 83 ? 22.351 -12.810 -50.741 1.00 56.59 83 VAL A N 1
ATOM 623 C CA . VAL A 1 83 ? 20.999 -13.047 -51.255 1.00 56.59 83 VAL A CA 1
ATOM 624 C C . VAL A 1 83 ? 20.113 -13.495 -50.093 1.00 56.59 83 VAL A C 1
ATOM 626 O O . VAL A 1 83 ? 19.932 -14.681 -49.844 1.00 56.59 83 VAL A O 1
ATOM 629 N N . SER A 1 84 ? 19.611 -12.526 -49.335 1.00 53.53 84 SER A N 1
ATOM 630 C CA . SER A 1 84 ? 18.499 -12.717 -48.403 1.00 53.53 84 SER A CA 1
ATOM 631 C C . SER A 1 84 ? 17.259 -12.087 -49.041 1.00 53.53 84 SER A C 1
ATOM 633 O O . SER A 1 84 ? 17.416 -11.047 -49.684 1.00 53.53 84 SER A O 1
ATOM 635 N N . PRO A 1 85 ? 16.050 -12.664 -48.902 1.00 60.91 85 PRO A N 1
ATOM 636 C CA . PRO A 1 85 ? 14.829 -12.002 -49.351 1.00 60.91 85 PRO A CA 1
ATOM 637 C C . PRO A 1 85 ? 14.774 -10.610 -48.728 1.00 60.91 85 PRO A C 1
ATOM 639 O O . PRO A 1 85 ? 15.044 -10.489 -47.532 1.00 60.91 85 PRO A O 1
ATOM 642 N N . GLU A 1 86 ? 14.475 -9.588 -49.527 1.00 58.50 86 GLU A N 1
ATOM 643 C CA . GLU A 1 86 ? 14.266 -8.227 -49.044 1.00 58.50 86 GLU A CA 1
ATOM 644 C C . GLU A 1 86 ? 13.186 -8.253 -47.953 1.00 58.50 86 GLU A C 1
ATOM 646 O O . GLU A 1 86 ? 12.020 -8.533 -48.244 1.00 58.50 86 GLU A O 1
ATOM 651 N N . PRO A 1 87 ? 13.505 -7.956 -46.685 1.00 62.09 87 PRO A N 1
ATOM 652 C CA . PRO A 1 87 ? 12.533 -7.240 -45.881 1.00 62.09 87 PRO A CA 1
ATOM 653 C C . PRO A 1 87 ? 12.131 -6.000 -46.684 1.00 62.09 87 PRO A C 1
ATOM 655 O O . PRO A 1 87 ? 12.987 -5.191 -47.043 1.00 62.09 87 PRO A O 1
ATOM 658 N N . ILE A 1 88 ? 10.842 -5.862 -46.995 1.00 60.16 88 ILE A N 1
ATOM 659 C CA . ILE A 1 88 ? 10.297 -4.619 -47.547 1.00 60.16 88 ILE A CA 1
ATOM 660 C C . ILE A 1 88 ? 10.335 -3.599 -46.402 1.00 60.16 88 ILE A C 1
ATOM 662 O O . ILE A 1 88 ? 9.351 -3.378 -45.696 1.00 60.16 88 ILE A O 1
ATOM 666 N N . TYR A 1 89 ? 11.524 -3.064 -46.135 1.00 48.28 89 TYR A N 1
ATOM 667 C CA . TYR A 1 89 ? 11.724 -1.969 -45.208 1.00 48.28 89 TYR A CA 1
ATOM 668 C C . TYR A 1 89 ? 11.163 -0.722 -45.871 1.00 48.28 89 TYR A C 1
ATOM 670 O O . TYR A 1 89 ? 11.772 -0.163 -46.777 1.00 48.28 89 TYR A O 1
ATOM 678 N N . ALA A 1 90 ? 10.003 -0.284 -45.402 1.00 61.78 90 ALA A N 1
ATOM 679 C CA . ALA A 1 90 ? 9.624 1.104 -45.554 1.00 61.78 90 ALA A CA 1
ATOM 680 C C . ALA A 1 90 ? 10.626 1.935 -44.733 1.00 61.78 90 ALA A C 1
ATOM 682 O O . ALA A 1 90 ? 10.806 1.700 -43.532 1.00 61.78 90 ALA A O 1
ATOM 683 N N . THR A 1 91 ? 11.321 2.870 -45.376 1.00 55.00 91 THR A N 1
ATOM 684 C CA . THR A 1 91 ? 12.043 3.925 -44.661 1.00 55.00 91 THR A CA 1
ATOM 685 C C . THR A 1 91 ? 11.034 4.767 -43.871 1.00 55.00 91 THR A C 1
ATOM 687 O O . THR A 1 91 ? 9.832 4.725 -44.132 1.00 55.00 91 THR A O 1
ATOM 690 N N . ILE A 1 92 ? 11.479 5.527 -42.865 1.00 57.47 92 ILE A N 1
ATOM 691 C CA . ILE A 1 92 ? 10.564 6.378 -42.073 1.00 57.47 92 ILE A CA 1
ATOM 692 C C . ILE A 1 92 ? 9.800 7.354 -42.995 1.00 57.47 92 ILE A C 1
ATOM 694 O O . ILE A 1 92 ? 8.650 7.692 -42.718 1.00 57.47 92 ILE A O 1
ATOM 698 N N . ASP A 1 93 ? 10.410 7.723 -44.123 1.00 61.28 93 ASP A N 1
ATOM 699 C CA . ASP A 1 93 ? 9.814 8.559 -45.163 1.00 61.28 93 ASP A CA 1
ATOM 700 C C . ASP A 1 93 ? 8.711 7.829 -45.964 1.00 61.28 93 ASP A C 1
ATOM 702 O O . ASP A 1 93 ? 7.714 8.449 -46.334 1.00 61.28 93 ASP A O 1
ATOM 706 N N . ASP A 1 94 ? 8.814 6.506 -46.145 1.00 67.38 94 ASP A N 1
ATOM 707 C CA . ASP A 1 94 ? 7.813 5.663 -46.829 1.00 67.38 94 ASP A CA 1
ATOM 708 C C . ASP A 1 94 ? 6.548 5.407 -45.982 1.00 67.38 94 ASP A C 1
ATOM 710 O O . ASP A 1 94 ? 5.524 4.955 -46.497 1.00 67.38 94 ASP A O 1
ATOM 714 N N . LEU A 1 95 ? 6.595 5.694 -44.675 1.00 66.62 95 LEU A N 1
ATOM 715 C CA . LEU A 1 95 ? 5.498 5.468 -43.719 1.00 66.62 95 LEU A CA 1
ATOM 716 C C . LEU A 1 95 ? 4.577 6.692 -43.547 1.00 66.62 95 LEU A C 1
ATOM 718 O O . LEU A 1 95 ? 3.699 6.689 -42.685 1.00 66.62 95 LEU A O 1
ATOM 722 N N . GLY A 1 96 ? 4.721 7.712 -44.403 1.00 67.06 96 GLY A N 1
ATOM 723 C CA . GLY A 1 96 ? 3.747 8.801 -44.523 1.00 67.06 96 GLY A CA 1
ATOM 724 C C . GLY A 1 96 ? 3.815 9.856 -43.416 1.00 67.06 96 GLY A C 1
ATOM 725 O O . GLY A 1 96 ? 2.784 10.398 -43.018 1.00 67.06 96 GLY A O 1
ATOM 726 N N . GLY A 1 97 ? 5.020 10.183 -42.944 1.00 67.56 97 GLY A N 1
ATOM 727 C CA . GLY A 1 97 ? 5.261 11.281 -42.007 1.00 67.56 97 GLY A CA 1
ATOM 728 C C . GLY A 1 97 ? 5.459 10.839 -40.552 1.00 67.56 97 GLY A C 1
ATOM 729 O O . GLY A 1 97 ? 5.377 9.654 -40.230 1.00 67.56 97 GLY A O 1
ATOM 730 N N . PRO A 1 98 ? 5.781 11.784 -39.649 1.00 66.88 98 PRO A N 1
ATOM 731 C CA . PRO A 1 98 ? 6.176 11.467 -38.283 1.00 66.88 98 PRO A CA 1
ATOM 732 C C . PRO A 1 98 ? 5.056 10.711 -37.568 1.00 66.88 98 PRO A C 1
ATOM 734 O O . PRO A 1 98 ? 3.963 11.242 -37.369 1.00 66.88 98 PRO A O 1
ATOM 737 N N . PHE A 1 99 ? 5.349 9.474 -37.161 1.00 61.69 99 PHE A N 1
ATOM 738 C CA . PHE A 1 99 ? 4.468 8.676 -36.317 1.00 61.69 99 PHE A CA 1
ATOM 739 C C . PHE A 1 99 ? 3.960 9.529 -35.152 1.00 61.69 99 PHE A C 1
ATOM 741 O O . PHE A 1 99 ? 4.783 10.097 -34.422 1.00 61.69 99 PHE A O 1
ATOM 748 N N . PRO A 1 100 ? 2.637 9.627 -34.933 1.00 65.94 100 PRO A N 1
ATOM 749 C CA . PRO A 1 100 ? 2.094 10.408 -33.838 1.00 65.94 100 PRO A CA 1
ATOM 750 C C . PRO A 1 100 ? 2.307 9.640 -32.530 1.00 65.94 100 PRO A C 1
ATOM 752 O O . PRO A 1 100 ? 1.384 9.064 -31.955 1.00 65.94 100 PRO A O 1
ATOM 755 N N . LEU A 1 101 ? 3.544 9.630 -32.035 1.00 66.50 101 LEU A N 1
ATOM 756 C CA . LEU A 1 101 ? 3.823 9.325 -30.643 1.00 66.50 101 LEU A CA 1
ATOM 757 C C . LEU A 1 101 ? 3.202 10.456 -29.827 1.00 66.50 101 LEU A C 1
ATOM 759 O O . LEU A 1 101 ? 3.761 11.550 -29.715 1.00 66.50 101 LEU A O 1
ATOM 763 N N . LYS A 1 102 ? 2.001 10.201 -29.299 1.00 66.88 102 LYS A N 1
ATOM 764 C CA . LYS A 1 102 ? 1.340 11.102 -28.358 1.00 66.88 102 LYS A CA 1
ATOM 765 C C . LYS A 1 102 ? 2.272 11.284 -27.166 1.00 66.88 102 LYS A C 1
ATOM 767 O O . LYS A 1 102 ? 2.484 10.362 -26.380 1.00 66.88 102 LYS A O 1
ATOM 772 N N . ARG A 1 103 ? 2.847 12.478 -27.044 1.00 66.38 103 ARG A N 1
ATOM 773 C CA . ARG A 1 103 ? 3.485 12.903 -25.802 1.00 66.38 103 ARG A CA 1
ATOM 774 C C . ARG A 1 103 ? 2.342 13.095 -24.813 1.00 66.38 103 ARG A C 1
ATOM 776 O O . ARG A 1 103 ? 1.481 13.935 -25.043 1.00 66.38 103 ARG A O 1
ATOM 783 N N . HIS A 1 104 ? 2.282 12.260 -23.783 1.00 67.38 104 HIS A N 1
ATOM 784 C CA . HIS A 1 104 ? 1.416 12.542 -22.647 1.00 67.38 104 HIS A CA 1
ATOM 785 C C . HIS A 1 104 ? 1.880 13.851 -22.004 1.00 67.38 104 HIS A C 1
ATOM 787 O O . HIS A 1 104 ? 3.090 14.093 -21.919 1.00 67.38 104 HIS A O 1
ATOM 793 N N . ASP A 1 105 ? 0.933 14.682 -21.570 1.00 75.12 105 ASP A N 1
ATOM 794 C CA . ASP A 1 105 ? 1.255 15.872 -20.791 1.00 75.12 105 ASP A CA 1
ATOM 795 C C . ASP A 1 105 ? 2.051 15.461 -19.553 1.00 75.12 105 ASP A C 1
ATOM 797 O O . ASP A 1 105 ? 1.788 14.425 -18.928 1.00 75.12 105 ASP A O 1
ATOM 801 N N . LYS A 1 106 ? 3.066 16.259 -19.218 1.00 71.44 106 LYS A N 1
ATOM 802 C CA . LYS A 1 106 ? 3.816 16.046 -17.985 1.00 71.44 106 LYS A CA 1
ATOM 803 C C . LYS A 1 106 ? 2.833 16.204 -16.831 1.00 71.44 106 LYS A C 1
ATOM 805 O O . LYS A 1 106 ? 2.132 17.206 -16.731 1.00 71.44 106 LYS A O 1
ATOM 810 N N . VAL A 1 107 ? 2.757 15.194 -15.969 1.00 70.31 107 VAL A N 1
ATOM 811 C CA . VAL A 1 107 ? 2.032 15.327 -14.707 1.00 70.31 107 VAL A CA 1
ATOM 812 C C . VAL A 1 107 ? 2.885 16.234 -13.824 1.00 70.31 107 VAL A C 1
ATOM 814 O O . VAL A 1 107 ? 3.806 15.764 -13.162 1.00 70.31 107 VAL A O 1
ATOM 817 N N . ASP A 1 108 ? 2.622 17.539 -13.887 1.00 70.00 108 ASP A N 1
ATOM 818 C CA . ASP A 1 108 ? 3.440 18.565 -13.226 1.00 70.00 108 ASP A CA 1
ATOM 819 C C . ASP A 1 108 ? 3.336 18.517 -11.692 1.00 70.00 108 ASP A C 1
ATOM 821 O O . ASP A 1 108 ? 4.229 18.999 -10.998 1.00 70.00 108 ASP A O 1
ATOM 825 N N . ASP A 1 109 ? 2.280 17.904 -11.143 1.00 67.81 109 ASP A N 1
ATOM 82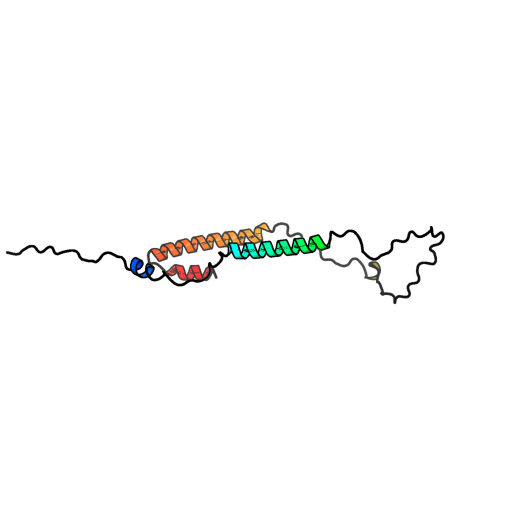6 C CA . ASP A 1 109 ? 2.091 17.799 -9.697 1.00 67.81 109 ASP A CA 1
ATOM 827 C C . ASP A 1 109 ? 1.350 16.517 -9.270 1.00 67.81 109 ASP A C 1
ATOM 829 O O . ASP A 1 109 ? 0.121 16.429 -9.282 1.00 67.81 109 ASP A O 1
ATOM 833 N N . LEU A 1 110 ? 2.117 15.512 -8.838 1.00 69.12 110 LEU A N 1
ATOM 834 C CA . LEU A 1 110 ? 1.606 14.287 -8.208 1.00 69.12 110 LEU A CA 1
ATOM 835 C C . LEU A 1 110 ? 1.265 14.477 -6.717 1.00 69.12 110 LEU A C 1
ATOM 837 O O . LEU A 1 110 ? 0.661 13.584 -6.116 1.00 69.12 110 LEU A O 1
ATOM 841 N N . SER A 1 111 ? 1.617 15.615 -6.099 1.00 68.31 111 SER A N 1
ATOM 842 C CA . SER A 1 111 ? 1.464 15.817 -4.649 1.00 68.31 111 SER A CA 1
ATOM 843 C C . SER A 1 111 ? -0.002 15.776 -4.199 1.00 68.31 111 SER A C 1
ATOM 845 O O . SER A 1 111 ? -0.306 15.308 -3.101 1.00 68.31 111 SER A O 1
ATOM 847 N N . LYS A 1 112 ? -0.942 16.148 -5.076 1.00 61.78 112 LYS A N 1
ATOM 848 C CA . LYS A 1 112 ? -2.389 16.153 -4.791 1.00 61.78 112 LYS A CA 1
ATOM 849 C C . LYS A 1 112 ? -3.039 14.770 -4.818 1.00 61.78 112 LYS A C 1
ATOM 851 O O . LYS A 1 112 ? -4.038 14.549 -4.130 1.00 61.78 112 LYS A O 1
ATOM 856 N N . VAL A 1 113 ? -2.462 13.832 -5.574 1.00 64.69 113 VAL A N 1
ATOM 857 C CA . VAL A 1 113 ? -2.989 12.462 -5.715 1.00 64.69 113 VAL A CA 1
ATOM 858 C C . VAL A 1 113 ? -2.783 11.660 -4.420 1.00 64.69 113 VAL A C 1
ATOM 860 O O . VAL A 1 113 ? -3.578 10.774 -4.113 1.00 64.69 113 VAL A O 1
ATOM 863 N N . GLY A 1 114 ? -1.766 12.013 -3.620 1.00 63.91 114 GLY A N 1
ATOM 864 C CA . GLY A 1 114 ? -1.475 11.391 -2.322 1.00 63.91 114 GLY A CA 1
ATOM 865 C C . GLY A 1 114 ? -1.935 12.187 -1.093 1.00 63.91 114 GLY A C 1
ATOM 866 O O . GLY A 1 114 ? -2.377 11.582 -0.116 1.00 63.91 114 GLY A O 1
ATOM 867 N N . LEU A 1 115 ? -1.864 13.527 -1.123 1.00 66.94 115 LEU A N 1
ATOM 868 C CA . LEU A 1 115 ? -2.195 14.372 0.038 1.00 66.94 115 LEU A CA 1
ATOM 869 C C . LEU A 1 115 ? -3.660 14.257 0.466 1.00 66.94 115 LEU A C 1
ATOM 871 O O . LEU A 1 115 ? -3.935 14.118 1.655 1.00 66.94 115 LEU A O 1
ATOM 875 N N . SER A 1 116 ? -4.585 14.265 -0.497 1.00 74.19 116 SER A N 1
ATOM 876 C CA . SER A 1 116 ? -6.028 14.175 -0.226 1.00 74.19 116 SER A CA 1
ATOM 877 C C . SER A 1 116 ? -6.397 12.877 0.496 1.00 74.19 116 SER A C 1
ATOM 879 O O . SER A 1 116 ? -7.106 12.897 1.498 1.00 74.19 116 SER A O 1
ATOM 881 N N . ARG A 1 117 ? -5.833 11.750 0.050 1.00 84.00 117 ARG A N 1
ATOM 882 C CA . ARG A 1 117 ? -6.072 10.434 0.654 1.00 84.00 117 ARG A CA 1
ATOM 883 C C . ARG A 1 117 ? -5.472 10.322 2.057 1.00 84.00 117 ARG A C 1
ATOM 885 O O . ARG A 1 117 ? -6.065 9.690 2.922 1.00 84.00 117 ARG A O 1
ATOM 892 N N . ASN A 1 118 ? -4.316 10.942 2.300 1.00 85.12 118 ASN A N 1
ATOM 893 C CA . ASN A 1 118 ? -3.681 10.940 3.620 1.00 85.12 118 ASN A CA 1
ATOM 894 C C . ASN A 1 118 ? -4.465 11.799 4.634 1.00 85.12 118 ASN A C 1
ATOM 896 O O . ASN A 1 118 ? -4.700 11.372 5.760 1.00 85.12 118 ASN A O 1
ATOM 900 N N . GLN A 1 119 ? -4.960 12.966 4.211 1.00 87.38 119 GLN A N 1
ATOM 901 C CA . GLN A 1 119 ? -5.849 13.801 5.028 1.00 87.38 119 GLN A CA 1
ATOM 902 C C . GLN A 1 119 ? -7.172 13.090 5.351 1.00 87.38 119 GLN A C 1
ATOM 904 O O . GLN A 1 119 ? -7.637 13.133 6.489 1.00 87.38 119 GLN A O 1
ATOM 909 N N . GLU A 1 120 ? -7.750 12.381 4.380 1.00 87.12 120 GLU A N 1
ATOM 910 C CA . GLU A 1 120 ? -8.956 11.577 4.593 1.00 87.12 120 GLU A CA 1
ATOM 911 C C . GLU A 1 120 ? -8.718 10.435 5.598 1.00 87.12 120 GLU A C 1
ATOM 913 O O . GLU A 1 120 ? -9.552 10.189 6.470 1.00 87.12 120 GLU A O 1
ATOM 918 N N . LEU A 1 121 ? -7.567 9.758 5.518 1.00 90.44 121 LEU A N 1
ATOM 919 C CA . LEU A 1 121 ? -7.189 8.705 6.464 1.00 90.44 121 LEU A CA 1
ATOM 920 C C . LEU A 1 121 ? -7.008 9.243 7.885 1.00 90.44 121 LEU A C 1
ATOM 922 O O . LEU A 1 121 ? -7.505 8.624 8.824 1.00 90.44 121 LEU A O 1
ATOM 926 N N . ALA A 1 122 ? -6.355 10.397 8.042 1.00 92.25 122 ALA A N 1
ATOM 927 C CA . ALA A 1 122 ? -6.203 11.045 9.343 1.00 92.25 122 ALA A CA 1
ATOM 928 C C . ALA A 1 122 ? -7.573 11.324 9.983 1.00 92.25 122 ALA A C 1
ATOM 930 O O . ALA A 1 122 ? -7.828 10.905 11.110 1.00 92.25 122 ALA A O 1
ATOM 931 N N . GLN A 1 123 ? -8.506 11.898 9.215 1.00 92.75 123 GLN A N 1
ATOM 932 C CA . GLN A 1 123 ? -9.855 12.180 9.704 1.00 92.75 123 GLN A CA 1
ATOM 933 C C . GLN A 1 123 ? -10.622 10.908 10.099 1.00 92.75 123 GLN A C 1
ATOM 935 O O . GLN A 1 123 ? -11.344 10.895 11.098 1.00 92.75 123 GLN A O 1
ATOM 940 N N . LYS A 1 124 ? -10.483 9.821 9.327 1.00 94.50 124 LYS A N 1
ATOM 941 C CA . LYS A 1 124 ? -11.120 8.533 9.647 1.00 94.50 124 LYS A CA 1
ATOM 942 C C . LYS A 1 124 ? -10.554 7.910 10.929 1.00 94.50 124 LYS A C 1
ATOM 944 O O . LYS A 1 124 ? -11.322 7.339 11.701 1.00 94.50 124 LYS A O 1
ATOM 949 N N . ILE A 1 125 ? -9.248 8.041 11.172 1.00 94.56 125 ILE A N 1
ATOM 950 C CA . ILE A 1 125 ? -8.588 7.559 12.395 1.00 94.56 125 ILE A CA 1
ATOM 951 C C . ILE A 1 125 ? -9.080 8.338 13.617 1.00 94.56 125 ILE A C 1
ATOM 953 O O . ILE A 1 125 ? -9.437 7.723 14.622 1.00 94.56 125 ILE A O 1
ATOM 957 N N . ASP A 1 126 ? -9.161 9.665 13.528 1.00 95.44 126 ASP A N 1
ATOM 958 C CA . ASP A 1 126 ? -9.632 10.502 14.637 1.00 95.44 126 ASP A CA 1
ATOM 959 C C . ASP A 1 126 ? -11.082 10.174 15.016 1.00 95.44 126 ASP A C 1
ATOM 961 O O . ASP A 1 126 ? -11.397 9.967 16.191 1.00 95.44 126 ASP A O 1
ATOM 965 N N . ASN A 1 127 ? -11.951 10.015 14.014 1.00 95.06 127 ASN A N 1
ATOM 966 C CA . ASN A 1 127 ? -13.344 9.622 14.222 1.00 95.06 127 ASN A CA 1
ATOM 967 C C . ASN A 1 127 ? -13.463 8.227 14.861 1.00 95.06 127 ASN A C 1
ATOM 969 O O . ASN A 1 127 ? -14.295 8.019 15.746 1.00 95.06 127 ASN A O 1
ATOM 973 N N . LEU A 1 128 ? -12.626 7.268 14.446 1.00 95.62 128 LEU A N 1
ATOM 974 C CA . LEU A 1 128 ? -12.604 5.929 15.035 1.00 95.62 128 LEU A CA 1
ATOM 975 C C . LEU A 1 128 ? -12.145 5.970 16.497 1.00 95.62 128 LEU A C 1
ATOM 977 O O . LEU A 1 128 ? -12.765 5.341 17.350 1.00 95.62 128 LEU A O 1
ATOM 981 N N . ASN A 1 129 ? -11.088 6.726 16.798 1.00 95.56 129 ASN A N 1
ATOM 982 C CA . ASN A 1 129 ? -10.573 6.877 18.160 1.00 95.56 129 ASN A CA 1
ATOM 983 C C . ASN A 1 129 ? -11.628 7.475 19.102 1.00 95.56 129 ASN A C 1
ATOM 985 O O . ASN A 1 129 ? -11.780 7.019 20.242 1.00 95.56 129 ASN A O 1
ATOM 989 N N . GLN A 1 130 ? -12.392 8.454 18.612 1.00 95.50 130 GLN A N 1
ATOM 990 C CA . GLN A 1 130 ? -13.513 9.033 19.344 1.00 95.50 130 GLN A CA 1
ATOM 991 C C . GLN A 1 130 ? -14.611 7.988 19.603 1.00 95.50 130 GLN A C 1
ATOM 993 O O . GLN A 1 130 ? -15.002 7.777 20.751 1.00 95.50 130 GLN A O 1
ATOM 998 N N . ALA A 1 131 ? -15.043 7.258 18.570 1.00 95.06 131 ALA A N 1
ATOM 999 C CA . ALA A 1 131 ? -16.080 6.232 18.702 1.00 95.06 131 ALA A CA 1
ATOM 1000 C C . ALA A 1 131 ? -15.665 5.075 19.634 1.00 95.06 131 ALA A C 1
ATOM 1002 O O . ALA A 1 131 ? -16.483 4.556 20.392 1.00 95.06 131 ALA A O 1
ATOM 1003 N N . VAL A 1 132 ? -14.385 4.684 19.631 1.00 95.44 132 VAL A N 1
ATOM 1004 C CA . VAL A 1 132 ? -13.835 3.677 20.556 1.00 95.44 132 VAL A CA 1
ATOM 1005 C C . VAL A 1 132 ? -13.848 4.182 22.001 1.00 95.44 132 VAL A C 1
ATOM 1007 O O . VAL A 1 132 ? -14.131 3.414 22.923 1.00 95.44 132 VAL A O 1
ATOM 1010 N N . SER A 1 133 ? -13.577 5.470 22.212 1.00 94.94 133 SER A N 1
ATOM 1011 C CA . SER A 1 133 ? -13.636 6.089 23.540 1.00 94.94 133 SER A CA 1
ATOM 1012 C C . SER A 1 133 ? -15.069 6.121 24.084 1.00 94.94 133 SER A C 1
ATOM 1014 O O . SER A 1 133 ? -15.290 5.783 25.247 1.00 94.94 133 SER A O 1
ATOM 1016 N N . GLU A 1 134 ? -16.053 6.432 23.236 1.00 93.44 134 GLU A N 1
ATOM 1017 C CA . GLU A 1 134 ? -17.487 6.389 23.571 1.00 93.44 134 GLU A CA 1
ATOM 1018 C C . GLU A 1 134 ? -17.972 4.963 23.863 1.00 93.44 134 GLU A C 1
ATOM 1020 O O . GLU A 1 134 ? -18.646 4.720 24.869 1.00 93.44 134 GLU A O 1
ATOM 1025 N N . ALA A 1 135 ? -17.552 3.992 23.050 1.00 94.31 135 ALA A N 1
ATOM 1026 C CA . ALA A 1 135 ? -17.855 2.580 23.256 1.00 94.31 135 ALA A CA 1
ATOM 1027 C C . ALA A 1 135 ? -17.293 2.064 24.587 1.00 94.31 135 ALA A C 1
ATOM 1029 O O . ALA A 1 135 ? -17.959 1.318 25.305 1.00 94.3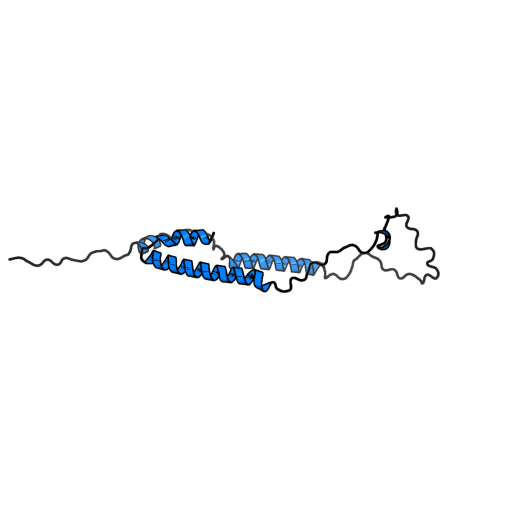1 135 ALA A O 1
ATOM 1030 N N . LYS A 1 136 ? -16.095 2.518 24.974 1.00 93.31 136 LYS A N 1
ATOM 1031 C CA . LYS A 1 136 ? -15.498 2.199 26.278 1.00 93.31 136 LYS A CA 1
ATOM 1032 C C . LYS A 1 136 ? -16.293 2.782 27.452 1.00 93.31 136 LYS A C 1
ATOM 1034 O O . LYS A 1 136 ? -16.271 2.204 28.536 1.00 93.31 136 LYS A O 1
ATOM 1039 N N . ALA A 1 137 ? -17.011 3.883 27.233 1.00 92.38 137 ALA A N 1
ATOM 1040 C CA . ALA A 1 137 ? -17.955 4.460 28.188 1.00 92.38 137 ALA A CA 1
ATOM 1041 C C . ALA A 1 137 ? -19.352 3.796 28.151 1.00 92.38 137 ALA A C 1
ATOM 1043 O O . ALA A 1 137 ? -20.220 4.172 28.936 1.00 92.38 137 ALA A O 1
ATOM 1044 N N . GLY A 1 138 ? -19.566 2.799 27.282 1.00 91.31 138 GLY A N 1
ATOM 1045 C CA . GLY A 1 138 ? -20.811 2.032 27.164 1.00 91.31 138 GLY A CA 1
ATOM 1046 C C . GLY A 1 138 ? -21.743 2.466 26.027 1.00 91.31 138 GLY A C 1
ATOM 1047 O O . GLY A 1 138 ? -22.823 1.892 25.889 1.00 91.31 138 GLY A O 1
ATOM 1048 N N . PHE A 1 139 ? -21.352 3.439 25.196 1.00 88.69 139 PHE A N 1
ATOM 1049 C CA . PHE A 1 139 ? -22.162 3.947 24.083 1.00 88.69 139 PHE A CA 1
ATOM 1050 C C . PHE A 1 139 ? -21.634 3.445 22.732 1.00 88.69 139 PHE A C 1
ATOM 1052 O O . PHE A 1 139 ? -20.646 3.950 22.211 1.00 88.69 139 PHE A O 1
ATOM 1059 N N . PHE A 1 140 ? -22.308 2.457 22.138 1.00 90.25 140 PHE A N 1
ATOM 1060 C CA . PHE A 1 140 ? -21.831 1.773 20.921 1.00 90.25 140 PHE A CA 1
ATOM 1061 C C . PHE A 1 140 ? -22.453 2.267 19.606 1.00 90.25 140 PHE A C 1
ATOM 1063 O O . PHE A 1 140 ? -22.021 1.838 18.539 1.00 90.25 140 PHE A O 1
ATOM 1070 N N . GLY A 1 141 ? -23.440 3.170 19.654 1.00 88.12 141 GLY A N 1
ATOM 1071 C CA . GLY A 1 141 ? -24.255 3.539 18.484 1.00 88.12 141 GLY A CA 1
ATOM 1072 C C . GLY A 1 141 ? -23.469 4.081 17.282 1.00 88.12 141 GLY A C 1
ATOM 1073 O O . GLY A 1 141 ? -23.894 3.902 16.144 1.00 88.12 141 GLY A O 1
ATOM 1074 N N . ASN A 1 142 ? -22.301 4.684 17.520 1.00 87.62 142 ASN A N 1
ATOM 1075 C CA . ASN A 1 142 ? -21.467 5.273 16.470 1.00 87.62 142 ASN A CA 1
ATOM 1076 C C . ASN A 1 142 ? -20.328 4.349 15.999 1.00 87.62 142 ASN A C 1
ATOM 1078 O O . ASN A 1 142 ? -19.724 4.602 14.953 1.00 87.62 142 ASN A O 1
ATOM 1082 N N . LEU A 1 143 ? -20.008 3.283 16.745 1.00 91.81 143 LEU A N 1
ATOM 1083 C CA . LEU A 1 143 ? -18.812 2.475 16.491 1.00 91.81 143 LEU A CA 1
ATOM 1084 C C . LEU A 1 143 ? -18.953 1.646 15.209 1.00 91.81 143 LEU A C 1
ATOM 1086 O O . LEU A 1 143 ? -18.063 1.682 14.361 1.00 91.81 143 LEU A O 1
ATOM 1090 N N . GLU A 1 144 ? -20.087 0.964 15.029 1.00 89.12 144 GLU A N 1
ATOM 1091 C CA . GLU A 1 144 ? -20.348 0.151 13.830 1.00 89.12 144 GLU A CA 1
ATOM 1092 C C . GLU A 1 144 ? -20.326 0.994 12.549 1.00 89.12 144 GLU A C 1
ATOM 1094 O O . GLU A 1 144 ? -19.628 0.652 11.596 1.00 89.12 144 GLU A O 1
ATOM 1099 N N . GLN A 1 145 ? -20.992 2.156 12.551 1.00 89.94 145 GLN A N 1
ATOM 1100 C CA . GLN A 1 145 ? -21.006 3.053 11.390 1.00 89.94 145 GLN A CA 1
ATOM 1101 C C . GLN A 1 145 ? -19.612 3.568 11.012 1.00 89.94 145 GLN A C 1
ATOM 1103 O O . GLN A 1 145 ? -19.330 3.791 9.833 1.00 89.94 145 GLN A O 1
ATOM 1108 N N . THR A 1 146 ? -18.741 3.798 11.997 1.00 91.75 146 THR A N 1
ATOM 1109 C CA . THR A 1 146 ? -17.386 4.311 11.747 1.00 91.75 146 THR A CA 1
ATOM 1110 C C . THR A 1 146 ? -16.469 3.212 11.205 1.00 91.75 146 THR A C 1
ATOM 1112 O O . THR A 1 146 ? -15.652 3.483 10.328 1.00 91.75 146 THR A O 1
ATOM 1115 N N . ILE A 1 147 ? -16.654 1.964 11.650 1.00 91.88 147 ILE A N 1
ATOM 1116 C CA . ILE A 1 147 ? -15.942 0.788 11.126 1.00 91.88 147 ILE A CA 1
ATOM 1117 C C . ILE A 1 147 ? -16.348 0.489 9.678 1.00 91.88 147 ILE A C 1
ATOM 1119 O O . ILE A 1 147 ? -15.487 0.190 8.854 1.00 91.88 147 ILE A O 1
ATOM 1123 N N . ASP A 1 148 ? -17.630 0.608 9.331 1.00 91.50 148 ASP A N 1
ATOM 1124 C CA . ASP A 1 148 ? -18.078 0.371 7.953 1.00 91.50 148 ASP A CA 1
ATOM 1125 C C . ASP A 1 148 ? -17.530 1.405 6.959 1.00 91.50 148 ASP A C 1
ATOM 1127 O O . ASP A 1 148 ? -17.227 1.055 5.823 1.00 91.50 148 ASP A O 1
ATOM 1131 N N . LYS A 1 149 ? -17.305 2.653 7.388 1.00 87.62 149 LYS A N 1
ATOM 1132 C CA . LYS A 1 149 ? -16.682 3.713 6.565 1.00 87.62 149 LYS A CA 1
ATOM 1133 C C . LYS A 1 149 ? -15.172 3.522 6.329 1.00 87.62 149 LYS A C 1
ATOM 1135 O O . LYS A 1 149 ? -14.569 4.305 5.586 1.00 87.62 149 LYS A O 1
ATOM 1140 N N . LEU A 1 150 ? -14.559 2.536 6.989 1.00 88.12 150 LEU A N 1
ATOM 1141 C CA . LEU A 1 150 ? -13.145 2.173 6.846 1.00 88.12 150 LEU A CA 1
ATOM 1142 C C . LEU A 1 150 ? -12.907 0.998 5.881 1.00 88.12 150 LEU A C 1
ATOM 1144 O O . LEU A 1 150 ? -11.751 0.768 5.527 1.00 88.12 150 LEU A O 1
ATOM 1148 N N . LYS A 1 151 ? -13.958 0.264 5.490 1.00 82.94 151 LYS A N 1
ATOM 1149 C CA . LYS A 1 151 ? -13.896 -0.830 4.503 1.00 82.94 151 LYS A CA 1
ATOM 1150 C C . LYS A 1 151 ? -13.789 -0.287 3.080 1.00 82.94 151 LYS A C 1
ATOM 1152 O O . LYS A 1 151 ? -13.101 -0.954 2.277 1.00 82.94 151 LYS A O 1
#

InterPro domains:
  IPR005169 CagA exotoxin, phosphopeptide substrate mimic region [PF03507] (58-95)
  IPR005169 CagA exotoxin, phosphopeptide substrate mimic region [PF03507] (96-128)

Organism: Helicobacter pylori (NCBI:txid210)

Radius of gyration: 39.92 Å; chains: 1; bounding box: 73×50×129 Å

Secondary structure (DSSP, 8-state):
------------S--HHHHHGGG--S--------HHHHHHHHHHHHHHHHHHHHHTT---S--S---PPPPP-S--TTS------------GGGGTSS-----PPP----HHHHHHHHHHHHHHHHHHHHHHHHHHTT--TTHHHHHHTT-

pLDDT: mean 70.63, std 16.32, range [35.44, 95.62]

Sequence (151 aa):
LNNNNNNGLKNSTEPIYAKVNKKKTGQAASPEEPIYAQVAKKVNAKIDRLNQAASGFGGAEQAGFPLKRHDKVDDLSKVGRSVSPEPIYATIDDLGGPFPLKRHDKVDDLSKVGLSRNQELAQKIDNLNQAVSEAKAGFFGNLEQTIDKLK